Protein AF-A0A7W0WKH9-F1 (afdb_monomer_lite)

Radius of gyration: 15.88 Å; chains: 1; bounding box: 39×34×38 Å

Structure (mmCIF, N/CA/C/O backbone):
data_AF-A0A7W0WKH9-F1
#
_entry.id   AF-A0A7W0WKH9-F1
#
loop_
_atom_site.group_PDB
_atom_site.id
_atom_site.type_symbol
_atom_site.label_atom_id
_atom_site.label_alt_id
_atom_site.label_comp_id
_atom_site.label_asym_id
_atom_site.label_entity_id
_atom_site.label_seq_id
_atom_site.pdbx_PDB_ins_code
_atom_site.Cartn_x
_atom_site.Cartn_y
_atom_site.Cartn_z
_atom_site.occupancy
_atom_site.B_iso_or_equiv
_atom_site.auth_seq_id
_atom_site.auth_comp_id
_atom_site.auth_asym_id
_atom_site.auth_atom_id
_atom_site.pdbx_PDB_model_num
ATOM 1 N N . GLU A 1 1 ? -17.981 -4.395 -6.937 1.00 79.25 1 GLU A N 1
ATOM 2 C CA . GLU A 1 1 ? -16.859 -5.278 -7.319 1.00 79.25 1 GLU A CA 1
ATOM 3 C C . GLU A 1 1 ? -15.945 -5.647 -6.143 1.00 79.25 1 GLU A C 1
ATOM 5 O O . GLU A 1 1 ? -15.947 -6.807 -5.766 1.00 79.25 1 GLU A O 1
ATOM 10 N N . VAL A 1 2 ? -15.208 -4.716 -5.513 1.00 82.88 2 VAL A N 1
ATOM 11 C CA . VAL A 1 2 ? -14.263 -5.062 -4.416 1.00 82.88 2 VAL A CA 1
ATOM 12 C C . VAL A 1 2 ? -14.949 -5.709 -3.204 1.00 82.88 2 VAL A C 1
ATOM 14 O O . VAL A 1 2 ? -14.491 -6.749 -2.741 1.00 82.88 2 VAL A O 1
ATOM 17 N N . ARG A 1 3 ? -16.070 -5.144 -2.727 1.00 87.38 3 ARG A N 1
ATOM 18 C CA . ARG A 1 3 ? -16.872 -5.722 -1.626 1.00 87.38 3 ARG A CA 1
ATOM 19 C C . ARG A 1 3 ? -17.257 -7.178 -1.890 1.00 87.38 3 ARG A C 1
ATOM 21 O O . ARG A 1 3 ? -17.041 -8.048 -1.060 1.00 87.38 3 ARG A O 1
ATOM 28 N N . GLU A 1 4 ? -17.781 -7.432 -3.082 1.00 88.19 4 GLU A N 1
ATOM 29 C CA . GLU A 1 4 ? -18.242 -8.754 -3.497 1.00 88.19 4 GLU A CA 1
ATOM 30 C C . GLU A 1 4 ? -17.089 -9.762 -3.574 1.00 88.19 4 GLU A C 1
ATOM 32 O O . GLU A 1 4 ? -17.211 -10.868 -3.059 1.00 88.19 4 GLU A O 1
ATOM 37 N N . LYS A 1 5 ? -15.938 -9.360 -4.129 1.00 88.25 5 LYS A N 1
ATOM 38 C CA . LYS A 1 5 ? -14.731 -10.199 -4.182 1.00 88.25 5 LYS A CA 1
ATOM 39 C C . LYS A 1 5 ? -14.221 -10.575 -2.788 1.00 88.25 5 LYS A C 1
ATOM 41 O O . LYS A 1 5 ? -13.827 -11.717 -2.576 1.00 88.25 5 LYS A O 1
ATOM 46 N N . LEU A 1 6 ? -14.243 -9.640 -1.836 1.00 88.38 6 LEU A N 1
ATOM 47 C CA . LEU A 1 6 ? -13.854 -9.919 -0.449 1.00 88.38 6 LEU A CA 1
ATOM 48 C C . LEU A 1 6 ? -14.838 -10.878 0.234 1.00 88.38 6 LEU A C 1
ATOM 50 O O . LEU A 1 6 ? -14.402 -11.813 0.900 1.00 88.38 6 LEU A O 1
ATOM 54 N N . GLY A 1 7 ? -16.142 -10.705 0.001 1.00 91.88 7 GLY A N 1
ATOM 55 C CA . GLY A 1 7 ? -17.164 -11.639 0.478 1.00 91.88 7 GLY A CA 1
ATOM 56 C C . GLY A 1 7 ? -16.987 -13.050 -0.093 1.00 91.88 7 GLY A C 1
ATOM 57 O O . GLY A 1 7 ? -17.004 -14.028 0.647 1.00 91.88 7 GLY A O 1
ATOM 58 N N . GLN A 1 8 ? -16.719 -13.168 -1.397 1.00 93.25 8 GLN A N 1
ATOM 59 C CA . GLN A 1 8 ? -16.424 -14.452 -2.050 1.00 93.25 8 GLN A CA 1
ATOM 60 C C . GLN A 1 8 ? -15.148 -15.115 -1.509 1.00 93.25 8 GLN A C 1
ATOM 62 O O . GLN A 1 8 ? -15.062 -16.340 -1.471 1.00 93.25 8 GLN A O 1
ATOM 67 N N . ALA A 1 9 ? -14.174 -14.319 -1.061 1.00 90.50 9 ALA A N 1
ATOM 68 C CA . ALA A 1 9 ? -12.965 -14.801 -0.399 1.00 90.50 9 ALA A CA 1
ATOM 69 C C . ALA A 1 9 ? -13.186 -15.200 1.078 1.00 90.50 9 ALA A C 1
ATOM 71 O O . ALA A 1 9 ? -12.237 -15.617 1.740 1.00 90.50 9 ALA A O 1
ATOM 72 N N . GLY A 1 10 ? -14.417 -15.095 1.593 1.00 92.31 10 GLY A N 1
ATOM 73 C CA . GLY A 1 10 ? -14.792 -15.512 2.945 1.00 92.31 10 GLY A CA 1
ATOM 74 C C . GLY A 1 10 ? -14.686 -14.422 4.014 1.00 92.31 10 GLY A C 1
ATOM 75 O O . GLY A 1 10 ? -14.763 -14.742 5.198 1.00 92.31 10 GLY A O 1
ATOM 76 N N . LEU A 1 11 ? -14.506 -13.151 3.632 1.00 93.31 11 LEU A N 1
ATOM 77 C CA . LEU A 1 11 ? -14.543 -12.034 4.577 1.00 93.31 11 LEU A CA 1
ATOM 78 C C . LEU A 1 11 ? -15.998 -11.665 4.907 1.00 93.31 11 LEU A C 1
ATOM 80 O O . LEU A 1 11 ? -16.790 -11.427 3.995 1.00 93.31 11 LEU A O 1
ATOM 84 N N . ASP A 1 12 ? -16.336 -11.541 6.193 1.00 95.19 12 ASP A N 1
ATOM 85 C CA . ASP A 1 12 ? -17.623 -10.984 6.638 1.00 95.19 12 ASP A CA 1
ATOM 86 C C . ASP A 1 12 ? -17.633 -9.456 6.474 1.00 95.19 12 ASP A C 1
ATOM 88 O O . ASP A 1 12 ? -17.437 -8.692 7.418 1.00 95.19 12 ASP A O 1
ATOM 92 N N . VAL A 1 13 ? -17.770 -9.008 5.225 1.00 94.12 13 VAL A N 1
ATOM 93 C CA . VAL A 1 13 ? -17.708 -7.585 4.863 1.00 94.12 13 VAL A CA 1
ATOM 94 C C . VAL A 1 13 ? -18.791 -6.785 5.587 1.00 94.12 13 VAL A C 1
ATOM 96 O O . VAL A 1 13 ? -18.498 -5.717 6.114 1.00 94.12 13 VAL A O 1
ATOM 99 N N . GLU A 1 14 ? -20.019 -7.306 5.631 1.00 92.75 14 GLU A N 1
ATOM 100 C CA . GLU A 1 14 ? -21.165 -6.613 6.223 1.00 92.75 14 GLU A CA 1
ATOM 101 C C . GLU A 1 14 ? -21.016 -6.485 7.742 1.00 92.75 14 GLU A C 1
ATOM 103 O O . GLU A 1 14 ? -21.143 -5.379 8.270 1.00 92.75 14 GLU A O 1
ATOM 108 N N . GLY A 1 15 ? -20.672 -7.576 8.437 1.00 93.31 15 GLY A N 1
ATOM 109 C CA . GLY A 1 15 ? -20.438 -7.543 9.880 1.00 93.31 15 GLY A CA 1
ATOM 110 C C . GLY A 1 15 ? -19.312 -6.582 10.259 1.00 93.31 15 GLY A C 1
ATOM 111 O O . GLY A 1 15 ? -19.472 -5.762 11.161 1.00 93.31 15 GLY A O 1
ATOM 112 N N . LEU A 1 16 ? -18.201 -6.599 9.516 1.00 91.88 16 LEU A N 1
ATOM 113 C CA . LEU A 1 16 ? -17.072 -5.701 9.772 1.00 91.88 16 LEU A CA 1
ATOM 114 C C . LEU A 1 16 ? -17.392 -4.227 9.486 1.00 91.88 16 LEU A C 1
ATOM 116 O O . LEU A 1 16 ? -16.880 -3.362 10.199 1.00 91.88 16 LEU A O 1
ATOM 120 N N . GLU A 1 17 ? -18.212 -3.923 8.474 1.00 90.38 17 GLU A N 1
ATOM 121 C CA . GLU A 1 17 ? -18.687 -2.552 8.232 1.00 90.38 17 GLU A CA 1
ATOM 122 C C . GLU A 1 17 ? -19.607 -2.086 9.382 1.00 90.38 17 GLU A C 1
ATOM 124 O O . GLU A 1 17 ? -19.440 -0.972 9.878 1.00 90.38 17 GLU A O 1
ATOM 129 N N . VAL A 1 18 ? -20.518 -2.940 9.871 1.00 90.75 18 VAL A N 1
ATOM 130 C CA . VAL A 1 18 ? -21.417 -2.625 11.005 1.00 90.75 18 VAL A CA 1
ATOM 131 C C . VAL A 1 18 ? -20.653 -2.435 12.318 1.00 90.75 18 VAL A C 1
ATOM 133 O O . VAL A 1 18 ? -20.979 -1.540 13.096 1.00 90.75 18 VAL A O 1
ATOM 136 N N . GLU A 1 19 ? -19.618 -3.239 12.561 1.00 89.19 19 GLU A N 1
ATOM 137 C CA . GLU A 1 19 ? -18.738 -3.114 13.730 1.00 89.19 19 GLU A CA 1
ATOM 138 C C . GLU A 1 19 ? -17.786 -1.904 13.651 1.00 89.19 19 GLU A C 1
ATOM 140 O O . GLU A 1 19 ? -17.045 -1.652 14.601 1.00 89.19 19 GLU A O 1
ATOM 145 N N . GLY A 1 20 ? -17.761 -1.168 12.531 1.00 84.00 20 GLY A N 1
ATOM 146 C CA . GLY A 1 20 ? -16.832 -0.054 12.317 1.00 84.00 20 GLY A CA 1
ATOM 147 C C . GLY A 1 20 ? -15.373 -0.497 12.163 1.00 84.00 20 GLY A C 1
ATOM 148 O O . GLY A 1 20 ? -14.456 0.266 12.443 1.00 84.00 20 GLY A O 1
ATOM 149 N N . ARG A 1 21 ? -15.137 -1.748 11.751 1.00 85.06 21 ARG A N 1
ATOM 150 C CA . ARG A 1 21 ? -13.799 -2.358 11.613 1.00 85.06 21 ARG A CA 1
ATOM 151 C C . ARG A 1 21 ? -13.318 -2.442 10.169 1.00 85.06 21 ARG A C 1
ATOM 153 O O . ARG A 1 21 ? -12.157 -2.770 9.927 1.00 85.06 21 ARG A O 1
ATOM 160 N N . LEU A 1 22 ? -14.203 -2.169 9.215 1.00 86.81 22 LEU A N 1
ATOM 161 C CA . LEU A 1 22 ? -13.903 -2.074 7.794 1.00 86.81 22 LEU A CA 1
ATOM 162 C C . LEU A 1 22 ? -14.618 -0.856 7.212 1.00 86.81 22 LEU A C 1
ATOM 164 O O . LEU A 1 22 ? -15.810 -0.666 7.425 1.00 86.81 22 LEU A O 1
ATOM 168 N N . ARG A 1 23 ? -13.892 -0.051 6.435 1.00 84.50 23 ARG A N 1
ATOM 169 C CA . ARG A 1 23 ? -14.441 1.105 5.724 1.00 84.50 23 ARG A CA 1
ATOM 170 C C . ARG A 1 23 ? -13.882 1.140 4.310 1.00 84.50 23 ARG A C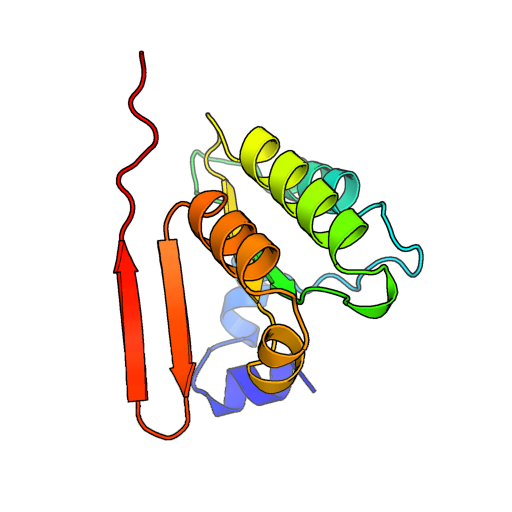 1
ATOM 172 O O . ARG A 1 23 ? -12.672 1.064 4.111 1.00 84.50 23 ARG A O 1
ATOM 179 N N . PHE A 1 24 ? -14.760 1.286 3.322 1.00 83.25 24 PHE A N 1
ATOM 180 C CA . PHE A 1 24 ? -14.346 1.549 1.944 1.00 83.25 24 PHE A CA 1
ATOM 181 C C . PHE A 1 24 ? -14.374 3.047 1.677 1.00 83.25 24 PHE A C 1
ATOM 183 O O . PHE A 1 24 ? -15.392 3.705 1.892 1.00 83.25 24 PHE A O 1
ATOM 190 N N . VAL A 1 25 ? -13.267 3.565 1.158 1.00 79.62 25 VAL A N 1
ATOM 191 C CA . VAL A 1 25 ? -13.125 4.965 0.764 1.00 79.62 25 VAL A CA 1
ATOM 192 C C . VAL A 1 25 ? -12.918 5.008 -0.742 1.00 79.62 25 VAL A C 1
ATOM 194 O O . VAL A 1 25 ? -12.104 4.264 -1.292 1.00 79.62 25 VAL A O 1
ATOM 197 N N . THR A 1 26 ? -13.690 5.848 -1.423 1.00 72.56 26 THR A N 1
ATOM 198 C CA . THR A 1 26 ? -13.472 6.115 -2.844 1.00 72.56 26 THR A CA 1
ATOM 199 C C . THR A 1 26 ? -12.291 7.062 -2.965 1.00 72.56 26 THR A C 1
ATOM 201 O O . THR A 1 26 ? -12.349 8.166 -2.433 1.00 72.56 26 THR A O 1
ATOM 204 N N . GLN A 1 27 ? -11.249 6.637 -3.675 1.00 66.31 27 GLN A N 1
ATOM 205 C CA . GLN A 1 27 ? -10.074 7.470 -3.894 1.00 66.31 27 GLN A CA 1
ATOM 206 C C . GLN A 1 27 ? -10.454 8.770 -4.622 1.00 66.31 27 GLN A C 1
ATOM 208 O O . GLN A 1 27 ? -11.216 8.743 -5.595 1.00 66.31 27 GLN A O 1
ATOM 213 N N . GLY A 1 28 ? -9.884 9.894 -4.182 1.00 62.81 28 GLY A N 1
ATOM 214 C CA . GLY A 1 28 ? -9.967 11.161 -4.909 1.00 62.81 28 GLY A CA 1
ATOM 215 C C . GLY A 1 28 ? -9.381 11.059 -6.325 1.00 62.81 28 GLY A C 1
ATOM 216 O O . GLY A 1 28 ? -8.436 10.313 -6.577 1.00 62.81 28 GLY A O 1
ATOM 217 N N . THR A 1 29 ? -9.943 11.811 -7.272 1.00 55.84 29 THR A N 1
ATOM 218 C CA . THR A 1 29 ? -9.572 11.750 -8.698 1.00 55.84 29 THR A CA 1
ATOM 219 C C . THR A 1 29 ? -8.234 12.411 -9.039 1.00 55.84 29 THR A C 1
ATOM 221 O O . THR A 1 29 ? -7.772 12.263 -10.168 1.00 55.84 29 THR A O 1
ATOM 224 N N . GLU A 1 30 ? -7.612 13.140 -8.108 1.00 61.12 30 GLU A N 1
ATOM 225 C CA . GLU A 1 30 ? -6.354 13.856 -8.348 1.00 61.12 30 GLU A CA 1
ATOM 226 C C . GLU A 1 30 ? -5.120 13.023 -7.952 1.00 61.12 30 GLU A C 1
ATOM 228 O O . GLU A 1 30 ? -4.963 12.658 -6.781 1.00 61.12 30 GLU A O 1
ATOM 233 N N . PRO A 1 31 ? -4.211 12.734 -8.904 1.00 57.09 31 PRO A N 1
ATOM 234 C CA . PRO A 1 31 ? -2.921 12.121 -8.608 1.00 57.09 31 PRO A CA 1
ATOM 235 C C . PRO A 1 31 ? -2.098 13.005 -7.658 1.00 57.09 31 PRO A C 1
ATOM 237 O O . PRO A 1 31 ? -1.973 14.205 -7.879 1.00 57.09 31 PRO A O 1
ATOM 240 N N . GLY A 1 32 ? -1.510 12.409 -6.619 1.00 60.97 32 GLY A N 1
ATOM 241 C CA . GLY A 1 32 ? -0.595 13.091 -5.691 1.00 60.97 32 GLY A CA 1
ATOM 242 C C . GLY A 1 32 ? -1.159 13.352 -4.291 1.00 60.97 32 GLY A C 1
ATOM 243 O O . GLY A 1 32 ? -0.397 13.277 -3.339 1.00 60.97 32 GLY A O 1
ATOM 244 N N . ASN A 1 33 ? -2.478 13.498 -4.131 1.00 73.00 33 ASN A N 1
ATOM 245 C CA . ASN A 1 33 ? -3.140 13.827 -2.851 1.00 73.00 33 ASN A CA 1
ATOM 246 C C . ASN A 1 33 ? -3.273 12.637 -1.867 1.00 73.00 33 ASN A C 1
ATOM 248 O O . ASN A 1 33 ? -4.119 12.610 -0.974 1.00 73.00 33 ASN A O 1
ATOM 252 N N . ARG A 1 34 ? -2.502 11.568 -2.089 1.00 77.88 34 ARG A N 1
ATOM 253 C CA . ARG A 1 34 ? -2.705 10.287 -1.399 1.00 77.88 34 ARG A CA 1
ATOM 254 C C . ARG A 1 34 ? -2.165 10.300 0.022 1.00 77.88 34 ARG A C 1
ATOM 256 O O . ARG A 1 34 ? -2.723 9.629 0.879 1.00 77.88 34 ARG A O 1
ATOM 263 N N . VAL A 1 35 ? -1.083 11.032 0.272 1.00 84.19 35 VAL A N 1
ATOM 264 C CA . VAL A 1 35 ? -0.480 11.118 1.609 1.00 84.19 35 VAL A CA 1
ATOM 265 C C . VAL A 1 35 ? -1.421 11.872 2.543 1.00 84.19 35 VAL A C 1
ATOM 267 O O . VAL A 1 35 ? -1.658 11.453 3.671 1.00 84.19 35 VAL A O 1
ATOM 270 N N . GLU A 1 36 ? -2.011 12.950 2.049 1.00 84.31 36 GLU A N 1
ATOM 271 C CA . GLU A 1 36 ? -2.996 13.772 2.735 1.00 84.31 36 GLU A CA 1
ATOM 272 C C . GLU A 1 36 ? -4.296 12.999 2.966 1.00 84.31 36 GLU A C 1
ATOM 274 O O . GLU A 1 36 ? -4.858 13.058 4.058 1.00 84.31 36 GLU A O 1
ATOM 279 N N . GLU A 1 37 ? -4.752 12.221 1.978 1.00 84.62 37 GLU A N 1
ATOM 280 C CA . GLU A 1 37 ? -5.909 11.338 2.138 1.00 84.62 37 GLU A CA 1
ATOM 281 C C . GLU A 1 37 ? -5.667 10.289 3.231 1.00 84.62 37 GLU A C 1
ATOM 283 O O . GLU A 1 37 ? -6.508 10.117 4.111 1.00 84.62 37 GLU A O 1
ATOM 288 N N . VAL A 1 38 ? -4.501 9.637 3.220 1.00 86.31 38 VAL A N 1
ATOM 289 C CA . VAL A 1 38 ? -4.087 8.667 4.245 1.00 86.31 38 VAL A CA 1
ATOM 290 C C . VAL A 1 38 ? -4.006 9.317 5.618 1.00 86.31 38 VAL A C 1
ATOM 292 O O . VAL A 1 38 ? -4.520 8.754 6.578 1.00 86.31 38 VAL A O 1
ATOM 295 N N . ARG A 1 39 ? -3.403 10.505 5.717 1.00 86.06 39 ARG A N 1
ATOM 296 C CA . ARG A 1 39 ? -3.303 11.257 6.970 1.00 86.06 39 ARG A CA 1
ATOM 297 C C . ARG A 1 39 ? -4.684 11.577 7.531 1.00 86.06 39 ARG A C 1
ATOM 299 O O . ARG A 1 39 ? -4.946 11.266 8.685 1.00 86.06 39 ARG A O 1
ATOM 306 N N . ARG A 1 40 ? -5.580 12.125 6.705 1.00 85.31 40 ARG A N 1
ATOM 307 C CA . ARG A 1 40 ? -6.958 12.432 7.107 1.00 85.31 40 ARG A CA 1
ATOM 308 C C . ARG A 1 40 ? -7.685 11.178 7.596 1.00 85.31 40 ARG A C 1
ATOM 310 O O . ARG A 1 40 ? -8.342 11.223 8.627 1.00 85.31 40 ARG A O 1
ATOM 317 N N . LEU A 1 41 ? -7.565 10.062 6.873 1.00 82.88 41 LEU A N 1
ATOM 318 C CA . LEU A 1 41 ? -8.183 8.795 7.277 1.00 82.88 41 LEU A CA 1
ATOM 319 C C . LEU A 1 41 ? -7.592 8.267 8.587 1.00 82.88 41 LEU A C 1
ATOM 321 O O . LEU A 1 41 ? -8.337 7.810 9.444 1.00 82.88 41 LEU A O 1
ATOM 325 N N . ALA A 1 42 ? -6.276 8.356 8.767 1.00 82.19 42 ALA A N 1
ATOM 326 C CA . ALA A 1 42 ? -5.632 7.964 10.013 1.00 82.19 42 ALA A CA 1
ATOM 327 C C . ALA A 1 42 ? -6.107 8.830 11.191 1.00 82.19 42 ALA A C 1
ATOM 329 O O . ALA A 1 42 ? -6.383 8.293 12.254 1.00 82.19 42 ALA A O 1
ATOM 330 N N . GLU A 1 43 ? -6.255 10.144 11.007 1.00 84.00 43 GLU A N 1
ATOM 331 C CA . GLU A 1 43 ? -6.760 11.065 12.035 1.00 84.00 43 GLU A CA 1
ATOM 332 C C . GLU A 1 43 ? -8.238 10.818 12.382 1.00 84.00 43 GLU A C 1
ATOM 334 O O . GLU A 1 43 ? -8.600 10.879 13.555 1.00 84.00 43 GLU A O 1
ATOM 339 N N . GLU A 1 44 ? -9.083 10.508 11.392 1.00 81.12 44 GLU A N 1
ATOM 340 C CA . GLU A 1 44 ? -10.499 10.165 11.604 1.00 81.12 44 GLU A CA 1
ATOM 341 C C . GLU A 1 44 ? -10.678 8.867 12.403 1.00 81.12 44 GLU A C 1
ATOM 343 O O . GLU A 1 44 ? -11.594 8.770 13.218 1.00 81.12 44 GLU A O 1
ATOM 348 N N . GLU A 1 45 ? -9.812 7.879 12.167 1.00 77.00 45 GLU A N 1
ATOM 349 C CA . GLU A 1 45 ? -9.936 6.531 12.736 1.00 77.00 45 GLU A CA 1
ATOM 350 C C . GLU A 1 45 ? -9.039 6.307 13.967 1.00 77.00 45 GLU A C 1
ATOM 352 O O . GLU A 1 45 ? -9.182 5.293 14.655 1.00 77.00 45 GLU A O 1
ATOM 357 N N . SER A 1 46 ? -8.130 7.244 14.273 1.00 66.31 46 SER A N 1
ATOM 358 C CA . SER A 1 46 ? -7.253 7.205 15.449 1.00 66.31 46 SER A CA 1
ATOM 359 C C . SER A 1 46 ? -8.076 7.334 16.730 1.00 66.31 46 SER A C 1
ATOM 361 O O . SER A 1 46 ? -8.281 8.409 17.294 1.00 66.31 46 SER A O 1
ATOM 363 N N . SER A 1 47 ? -8.585 6.196 17.190 1.00 61.34 47 SER A N 1
ATOM 364 C CA . SER A 1 47 ? -9.250 6.050 18.472 1.00 61.34 47 SER A CA 1
ATOM 365 C C . SER A 1 47 ? -8.813 4.747 19.144 1.00 61.34 47 SER A C 1
ATOM 367 O O . SER A 1 47 ? -8.838 3.662 18.558 1.00 61.34 47 SER A O 1
ATOM 369 N N . GLU A 1 48 ? -8.443 4.867 20.420 1.00 63.69 48 GLU A N 1
ATOM 370 C CA . GLU A 1 48 ? -8.283 3.744 21.357 1.00 63.69 48 GLU A CA 1
ATOM 371 C C . GLU A 1 48 ? -7.058 2.826 21.148 1.00 63.69 48 GLU A C 1
ATOM 373 O O . GLU A 1 48 ? -7.121 1.650 21.497 1.00 63.69 48 GLU A O 1
ATOM 378 N N . GLY A 1 49 ? -5.930 3.337 20.635 1.00 67.69 49 GLY A N 1
ATOM 379 C CA . GLY A 1 49 ? -4.661 2.579 20.590 1.00 67.69 49 GLY A CA 1
ATOM 380 C C . GLY A 1 49 ? -4.706 1.345 19.677 1.00 67.69 49 GLY A C 1
ATOM 381 O O . GLY A 1 49 ? -4.088 0.314 19.958 1.00 67.69 49 GLY A O 1
ATOM 382 N N . ARG A 1 50 ? -5.548 1.403 18.639 1.00 74.88 50 ARG A N 1
ATOM 383 C CA . ARG A 1 50 ? -5.706 0.350 17.638 1.00 74.88 50 ARG A CA 1
ATOM 384 C C . ARG A 1 50 ? -4.969 0.745 16.373 1.00 74.88 50 ARG A C 1
ATOM 386 O O . ARG A 1 50 ? -5.156 1.842 15.854 1.00 74.88 50 ARG A O 1
ATOM 393 N N . SER A 1 51 ? -4.236 -0.211 15.808 1.00 81.06 51 SER A N 1
ATOM 394 C CA . SER A 1 51 ? -3.594 0.002 14.519 1.00 81.06 51 SER A CA 1
ATOM 395 C C . SER A 1 51 ? -4.619 0.218 13.411 1.00 81.06 51 SER A C 1
ATOM 397 O O . SER A 1 51 ? -5.521 -0.601 13.221 1.00 81.06 51 SER A O 1
ATOM 399 N N . VAL A 1 52 ? -4.436 1.285 12.637 1.00 86.38 52 VAL A N 1
ATOM 400 C CA . VAL A 1 52 ? -5.249 1.583 11.453 1.00 86.38 52 VAL A CA 1
ATOM 401 C C . VAL A 1 52 ? -4.590 0.921 10.246 1.00 86.38 52 VAL A C 1
ATOM 403 O O . VAL A 1 52 ? -3.408 1.130 9.988 1.00 86.38 52 VAL A O 1
ATOM 406 N N . TRP A 1 53 ? -5.336 0.101 9.504 1.00 88.38 53 TRP A N 1
ATOM 407 C CA . TRP A 1 53 ? -4.819 -0.614 8.334 1.00 88.38 53 TRP A CA 1
ATOM 408 C C . TRP A 1 53 ? -5.372 -0.000 7.055 1.00 88.38 53 TRP A C 1
ATOM 410 O O . TRP A 1 53 ? -6.580 -0.015 6.824 1.00 88.38 53 TRP A O 1
ATOM 420 N N . ILE A 1 54 ? -4.487 0.492 6.192 1.00 87.88 54 ILE A N 1
ATOM 421 C CA . ILE A 1 54 ? -4.858 1.088 4.910 1.00 87.88 54 ILE A CA 1
ATOM 422 C C . ILE A 1 54 ? -4.253 0.264 3.778 1.00 87.88 54 ILE A C 1
ATOM 424 O O . ILE A 1 54 ? -3.050 0.027 3.721 1.00 87.88 54 ILE A O 1
ATOM 428 N N . SER A 1 55 ? -5.105 -0.172 2.852 1.00 86.00 55 SER A N 1
ATOM 429 C CA . SER A 1 55 ? -4.709 -0.905 1.650 1.00 86.00 55 SER A CA 1
ATOM 430 C C . SER A 1 55 ? -4.943 -0.039 0.422 1.00 86.00 55 SER A C 1
ATOM 432 O O . SER A 1 55 ? -6.062 0.414 0.196 1.00 86.00 55 SER A O 1
ATOM 434 N N . MET A 1 56 ? -3.920 0.134 -0.410 1.00 81.50 56 MET A N 1
ATOM 435 C CA . MET A 1 56 ? -4.003 0.924 -1.638 1.00 81.50 56 MET A CA 1
ATOM 436 C C . MET A 1 56 ? -3.174 0.312 -2.765 1.00 81.50 56 MET A C 1
ATOM 438 O O . MET A 1 56 ? -2.179 -0.370 -2.529 1.00 81.50 56 MET A O 1
ATOM 442 N N . ASN A 1 57 ? -3.557 0.606 -4.004 1.00 80.19 57 ASN A N 1
ATOM 443 C CA . ASN A 1 57 ? -2.798 0.193 -5.179 1.00 80.19 57 ASN A CA 1
ATOM 444 C C . ASN A 1 57 ? -1.945 1.357 -5.690 1.00 80.19 57 ASN A C 1
ATOM 446 O O . ASN A 1 57 ? -2.383 2.514 -5.678 1.00 80.19 57 ASN A O 1
ATOM 450 N N . TRP A 1 58 ? -0.739 1.055 -6.160 1.00 81.12 58 TRP A N 1
ATOM 451 C CA . TRP A 1 58 ? 0.073 2.001 -6.914 1.00 81.12 58 TRP A CA 1
ATOM 452 C C . TRP A 1 58 ? -0.697 2.428 -8.159 1.00 81.12 58 TRP A C 1
ATOM 454 O O . TRP A 1 58 ? -1.313 1.609 -8.837 1.00 81.12 58 TRP A O 1
ATOM 464 N N . ASP A 1 59 ? -0.683 3.727 -8.437 1.00 76.50 59 ASP A N 1
ATOM 465 C CA . ASP A 1 59 ? -1.230 4.263 -9.675 1.00 76.50 59 ASP A CA 1
ATOM 466 C C . ASP A 1 59 ? -0.065 4.634 -10.586 1.00 76.50 59 ASP A C 1
ATOM 468 O O . ASP A 1 59 ? 0.445 5.748 -10.538 1.00 76.50 59 ASP A O 1
ATOM 472 N N . LEU A 1 60 ? 0.387 3.682 -11.400 1.00 74.06 60 LEU A N 1
ATOM 473 C CA . LEU A 1 60 ? 1.582 3.862 -12.229 1.00 74.06 60 LEU A CA 1
ATOM 474 C C . LEU A 1 60 ? 1.418 4.868 -13.363 1.00 74.06 60 LEU A C 1
ATOM 476 O O . LEU A 1 60 ? 2.413 5.275 -13.961 1.00 74.06 60 LEU A O 1
ATOM 480 N N . ARG A 1 61 ? 0.197 5.359 -13.608 1.00 76.62 61 ARG A N 1
ATOM 481 C CA . ARG A 1 61 ? -0.046 6.443 -14.568 1.00 76.62 61 ARG A CA 1
ATOM 482 C C . ARG A 1 61 ? 0.677 7.736 -14.177 1.00 76.62 61 ARG A C 1
ATOM 484 O O . ARG A 1 61 ? 0.879 8.581 -15.042 1.00 76.62 61 ARG A O 1
ATOM 491 N N . MET A 1 62 ? 1.078 7.892 -12.908 1.00 78.00 62 MET A N 1
ATOM 492 C CA . MET A 1 62 ? 1.867 9.043 -12.445 1.00 78.00 62 MET A CA 1
ATOM 493 C C . MET A 1 62 ? 3.365 8.949 -12.761 1.00 78.00 62 MET A C 1
ATOM 495 O O . MET A 1 62 ? 4.053 9.952 -12.625 1.00 78.00 62 MET A O 1
ATOM 499 N N . GLY A 1 63 ? 3.860 7.785 -13.193 1.00 85.00 63 GLY A N 1
ATOM 500 C CA . GLY A 1 63 ? 5.283 7.536 -13.411 1.00 85.00 63 GLY A CA 1
ATOM 501 C C . GLY A 1 63 ? 5.996 6.946 -12.190 1.00 85.00 63 GLY A C 1
ATOM 502 O O . GLY A 1 63 ? 5.607 7.138 -11.038 1.00 85.00 63 GLY A O 1
ATOM 503 N N . VAL A 1 64 ? 7.070 6.191 -12.453 1.00 87.19 64 VAL A N 1
ATOM 504 C CA . VAL A 1 64 ? 7.829 5.452 -11.425 1.00 87.19 64 VAL A CA 1
ATOM 505 C C . VAL A 1 64 ? 8.454 6.388 -10.390 1.00 87.19 64 VAL A C 1
ATOM 507 O O . VAL A 1 64 ? 8.453 6.085 -9.200 1.00 87.19 64 VAL A O 1
ATOM 510 N N . LYS A 1 65 ? 8.995 7.536 -10.816 1.00 87.31 65 LYS A N 1
ATOM 511 C CA . LYS A 1 65 ? 9.683 8.465 -9.906 1.00 87.31 65 LYS A CA 1
ATOM 512 C C . LYS A 1 65 ? 8.710 9.100 -8.923 1.00 87.31 65 LYS A C 1
ATOM 514 O O . LYS A 1 65 ? 9.005 9.189 -7.735 1.00 87.31 65 LYS A O 1
ATOM 519 N N . GLU A 1 66 ? 7.563 9.518 -9.426 1.00 86.19 66 GLU A N 1
ATOM 520 C CA . GLU A 1 66 ? 6.475 10.122 -8.676 1.00 86.19 66 GLU A CA 1
ATOM 521 C C . GLU A 1 66 ? 5.888 9.112 -7.686 1.00 86.19 66 GLU A C 1
ATOM 523 O O . GLU A 1 66 ? 5.706 9.429 -6.511 1.00 86.19 66 GLU A O 1
ATOM 528 N N . ALA A 1 67 ? 5.696 7.865 -8.116 1.00 85.62 67 ALA A N 1
ATOM 529 C CA . ALA A 1 67 ? 5.190 6.812 -7.249 1.00 85.62 67 ALA A CA 1
ATOM 530 C C . ALA A 1 67 ? 6.194 6.426 -6.138 1.00 85.62 67 ALA A C 1
ATOM 532 O O . ALA A 1 67 ? 5.805 6.245 -4.983 1.00 85.62 67 ALA A O 1
ATOM 533 N N . LEU A 1 68 ? 7.503 6.415 -6.427 1.00 88.00 68 LEU A N 1
ATOM 534 C CA . LEU A 1 68 ? 8.546 6.257 -5.402 1.00 88.00 68 LEU A CA 1
ATOM 535 C C . LEU A 1 68 ? 8.597 7.442 -4.423 1.00 88.00 68 LEU A C 1
ATOM 537 O O . LEU A 1 68 ? 8.831 7.237 -3.232 1.00 88.00 68 LEU A O 1
ATOM 541 N N . ALA A 1 69 ? 8.383 8.673 -4.896 1.00 88.75 69 ALA A N 1
ATOM 542 C CA . ALA A 1 69 ? 8.316 9.850 -4.029 1.00 88.75 69 ALA A CA 1
ATOM 543 C C . ALA A 1 69 ? 7.110 9.774 -3.080 1.00 88.75 69 ALA A C 1
ATOM 545 O O . ALA A 1 69 ? 7.249 10.040 -1.887 1.00 88.75 69 ALA A O 1
ATOM 546 N N . GLN A 1 70 ? 5.957 9.332 -3.588 1.00 86.75 70 GLN A N 1
ATOM 547 C CA . GLN A 1 70 ? 4.775 9.066 -2.773 1.00 86.75 70 GLN A CA 1
ATOM 548 C C . GLN A 1 7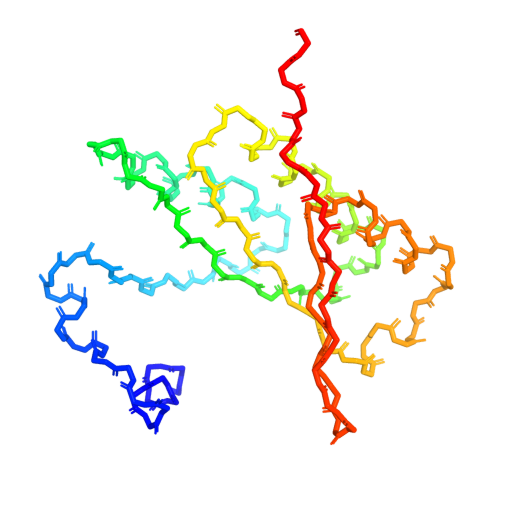0 ? 5.036 7.962 -1.741 1.00 86.75 70 GLN A C 1
ATOM 550 O O . GLN A 1 70 ? 4.684 8.134 -0.578 1.00 86.75 70 GLN A O 1
ATOM 555 N N . GLN A 1 71 ? 5.699 6.864 -2.123 1.00 88.25 71 GLN A N 1
ATOM 556 C CA . GLN A 1 71 ? 6.053 5.799 -1.182 1.00 88.25 71 GLN A CA 1
ATOM 557 C C . GLN A 1 71 ? 6.952 6.309 -0.052 1.00 88.25 71 GLN A C 1
ATOM 559 O O . GLN A 1 71 ? 6.711 5.965 1.099 1.00 88.25 71 GLN A O 1
ATOM 564 N N . ARG A 1 72 ? 7.942 7.161 -0.348 1.00 89.81 72 ARG A N 1
ATOM 565 C CA . ARG A 1 72 ? 8.786 7.769 0.692 1.00 89.81 72 ARG A CA 1
ATOM 566 C C . ARG A 1 72 ? 7.964 8.588 1.686 1.00 89.81 72 ARG A C 1
ATOM 568 O O . ARG A 1 72 ? 8.120 8.404 2.886 1.00 89.81 72 ARG A O 1
ATOM 575 N N . ALA A 1 73 ? 7.071 9.442 1.192 1.00 89.50 73 ALA A N 1
ATOM 576 C CA . ALA A 1 73 ? 6.215 10.256 2.052 1.00 89.50 73 ALA A CA 1
ATOM 577 C C . ALA A 1 73 ? 5.255 9.403 2.908 1.00 89.50 73 ALA A C 1
ATOM 579 O O . ALA A 1 73 ? 4.959 9.755 4.046 1.00 89.50 73 ALA A O 1
ATOM 580 N N . LEU A 1 74 ? 4.790 8.258 2.390 1.00 88.94 74 LEU A N 1
ATOM 581 C CA . LEU A 1 74 ? 4.007 7.292 3.169 1.00 88.94 74 LEU A CA 1
ATOM 582 C C . LEU A 1 74 ? 4.853 6.581 4.233 1.00 88.94 74 LEU A C 1
ATOM 584 O O . LEU A 1 74 ? 4.358 6.355 5.332 1.00 88.94 74 LEU A O 1
ATOM 588 N N . THR A 1 75 ? 6.110 6.247 3.932 1.00 88.69 75 THR A N 1
ATOM 589 C CA . THR A 1 75 ? 7.043 5.673 4.913 1.00 88.69 75 THR A CA 1
ATOM 590 C C . THR A 1 75 ? 7.268 6.645 6.073 1.00 88.69 75 THR A C 1
ATOM 592 O O . THR A 1 75 ? 7.087 6.253 7.220 1.00 88.69 75 THR A O 1
ATOM 595 N N . GLU A 1 76 ? 7.542 7.920 5.782 1.00 89.06 76 GLU A N 1
ATOM 596 C CA . GLU A 1 76 ? 7.686 8.978 6.798 1.00 89.06 76 GLU A CA 1
ATOM 597 C C . GLU A 1 76 ? 6.411 9.164 7.640 1.00 89.06 76 GLU A C 1
ATOM 599 O O . GLU A 1 76 ? 6.490 9.437 8.832 1.00 89.06 76 GLU A O 1
ATOM 604 N N . LEU A 1 77 ? 5.227 9.003 7.039 1.00 87.94 77 LEU A N 1
ATOM 605 C CA . LEU A 1 77 ? 3.953 9.090 7.759 1.00 87.94 77 LEU A CA 1
ATOM 606 C C . LEU A 1 77 ? 3.716 7.898 8.701 1.00 87.94 77 LEU A C 1
ATOM 608 O O . LEU A 1 77 ? 3.067 8.056 9.732 1.00 87.94 77 LEU A O 1
ATOM 612 N N . VAL A 1 78 ? 4.195 6.708 8.333 1.00 88.19 78 VAL A N 1
ATOM 613 C CA . VAL A 1 78 ? 4.042 5.486 9.137 1.00 88.19 78 VAL A CA 1
ATOM 614 C C . VAL A 1 78 ? 5.010 5.469 10.319 1.00 88.19 78 VAL A C 1
ATOM 616 O O . VAL A 1 78 ? 4.658 4.947 11.379 1.00 88.19 78 VAL A O 1
ATOM 619 N N . GLU A 1 79 ? 6.202 6.044 10.166 1.00 85.62 79 GLU A N 1
ATOM 620 C CA . GLU A 1 79 ? 7.206 6.119 11.229 1.00 85.62 79 GLU A CA 1
ATOM 621 C C . GLU A 1 79 ? 6.640 6.764 12.510 1.00 85.62 79 GLU A C 1
ATOM 623 O O . GLU A 1 79 ? 6.149 7.890 12.509 1.00 85.62 79 GLU A O 1
ATOM 628 N N . GLY A 1 80 ? 6.693 6.028 13.626 1.00 79.94 80 GLY A N 1
ATOM 629 C CA . GLY A 1 80 ? 6.211 6.500 14.932 1.00 79.94 80 GLY A CA 1
ATOM 630 C C . GLY A 1 80 ? 4.686 6.534 15.102 1.00 79.94 80 GLY A C 1
ATOM 631 O O . GLY A 1 80 ? 4.203 7.086 16.089 1.00 79.94 80 GLY A O 1
ATOM 632 N N . SER A 1 81 ? 3.922 5.950 14.174 1.00 82.06 81 SER A N 1
ATOM 633 C CA . SER A 1 81 ? 2.459 5.855 14.249 1.00 82.06 81 SER A CA 1
ATOM 634 C C . SER A 1 81 ? 1.981 4.406 14.415 1.00 82.06 81 SER A C 1
ATOM 636 O O . SER A 1 81 ? 2.713 3.456 14.145 1.00 82.06 81 SER A O 1
ATOM 638 N N . GLU A 1 82 ? 0.716 4.216 14.798 1.00 84.38 82 GLU A N 1
ATOM 639 C CA . GLU A 1 82 ? 0.058 2.898 14.771 1.00 84.38 82 GLU A 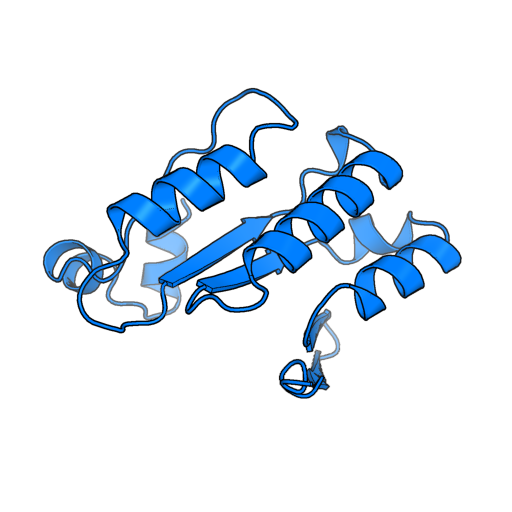CA 1
ATOM 640 C C . GLU A 1 82 ? -0.505 2.553 13.374 1.00 84.38 82 GLU A C 1
ATOM 642 O O . GLU A 1 82 ? -1.361 1.679 13.226 1.00 84.38 82 GLU A O 1
ATOM 647 N N . LEU A 1 83 ? -0.054 3.248 12.326 1.00 88.19 83 LEU A N 1
ATOM 648 C CA . LEU A 1 83 ? -0.542 3.073 10.966 1.00 88.19 83 LEU A CA 1
ATOM 649 C C . LEU A 1 83 ? 0.167 1.910 10.266 1.00 88.19 83 LEU A C 1
ATOM 651 O O . LEU A 1 83 ? 1.391 1.827 10.232 1.00 88.19 83 LEU A O 1
ATOM 655 N N . VAL A 1 84 ? -0.606 1.040 9.621 1.00 89.00 84 VAL A N 1
ATOM 656 C CA . VAL A 1 84 ? -0.093 -0.006 8.732 1.00 89.00 84 VAL A CA 1
ATOM 657 C C . VAL A 1 84 ? -0.590 0.273 7.323 1.00 89.00 84 VAL A C 1
ATOM 659 O O . VAL A 1 84 ? -1.786 0.190 7.046 1.00 89.00 84 VAL A O 1
ATOM 662 N N . ILE A 1 85 ? 0.332 0.574 6.407 1.00 88.88 85 ILE A N 1
ATOM 663 C CA . ILE A 1 85 ? 0.006 0.813 4.999 1.00 88.88 85 ILE A CA 1
ATOM 664 C C . ILE A 1 85 ? 0.494 -0.354 4.151 1.00 88.88 85 ILE A C 1
ATOM 666 O O . ILE A 1 85 ? 1.685 -0.654 4.099 1.00 88.88 85 ILE A O 1
ATOM 670 N N . LYS A 1 86 ? -0.433 -0.977 3.425 1.00 89.88 86 LYS A N 1
ATOM 671 C CA . LYS A 1 86 ? -0.131 -1.925 2.355 1.00 89.88 86 LYS A CA 1
ATOM 672 C C . LYS A 1 86 ? -0.301 -1.226 1.014 1.00 89.88 86 LYS A C 1
ATOM 674 O O . LYS A 1 86 ? -1.414 -0.844 0.651 1.00 89.88 86 LYS A O 1
ATOM 679 N N . THR A 1 87 ? 0.786 -1.126 0.261 1.00 87.44 87 THR A N 1
ATOM 680 C CA . THR A 1 87 ? 0.750 -0.720 -1.142 1.00 87.44 87 THR A CA 1
ATOM 681 C C . THR A 1 87 ? 0.885 -1.954 -2.042 1.00 87.44 87 THR A C 1
ATOM 683 O O . THR A 1 87 ? 1.498 -2.953 -1.664 1.00 87.44 87 THR A O 1
ATOM 686 N N . THR A 1 88 ? 0.222 -1.965 -3.198 1.00 88.00 88 THR A N 1
ATOM 687 C CA . THR A 1 88 ? 0.232 -3.116 -4.119 1.00 88.00 88 THR A CA 1
ATOM 688 C C . THR A 1 88 ? 0.430 -2.655 -5.557 1.00 88.00 88 THR A C 1
ATOM 690 O O . THR A 1 88 ? -0.155 -1.660 -5.974 1.00 88.00 88 THR A O 1
ATOM 693 N N . VAL A 1 89 ? 1.248 -3.386 -6.307 1.00 87.00 89 VAL A N 1
ATOM 694 C CA . VAL A 1 89 ? 1.512 -3.202 -7.738 1.00 87.00 89 VAL A CA 1
ATOM 695 C C . VAL A 1 89 ? 1.430 -4.574 -8.409 1.00 87.00 89 VAL A C 1
ATOM 697 O O . VAL A 1 89 ? 1.683 -5.583 -7.745 1.00 87.00 89 VAL A O 1
ATOM 700 N N . LEU A 1 90 ? 1.014 -4.633 -9.675 1.00 86.19 90 LEU A N 1
ATOM 701 C CA . LEU A 1 90 ? 1.010 -5.890 -10.425 1.00 86.19 90 LEU A CA 1
ATOM 702 C C . LEU A 1 90 ? 2.444 -6.286 -10.808 1.00 86.19 90 LEU A C 1
ATOM 704 O O . LEU A 1 90 ? 3.328 -5.438 -10.890 1.00 86.19 90 LEU A O 1
ATOM 708 N N . GLU A 1 91 ? 2.674 -7.580 -11.028 1.00 84.69 91 GLU A N 1
ATOM 709 C CA . GLU A 1 91 ? 3.992 -8.097 -11.421 1.00 84.69 91 GLU A CA 1
ATOM 710 C C . GLU A 1 91 ? 4.428 -7.538 -12.784 1.00 84.69 91 GLU A C 1
ATOM 712 O O . GLU A 1 91 ? 5.485 -6.919 -12.869 1.00 84.69 91 GLU A O 1
ATOM 717 N N . ASP A 1 92 ? 3.557 -7.630 -13.797 1.00 85.25 92 ASP A N 1
ATOM 718 C CA . ASP A 1 92 ? 3.810 -7.101 -15.149 1.00 85.25 92 ASP A CA 1
ATOM 719 C C . ASP A 1 92 ? 4.171 -5.603 -15.131 1.00 85.25 92 ASP A C 1
ATOM 721 O O . ASP A 1 92 ? 5.096 -5.150 -15.798 1.00 85.25 92 ASP A O 1
ATOM 725 N N . ASP A 1 93 ? 3.461 -4.842 -14.302 1.00 86.50 93 ASP A N 1
ATOM 726 C CA . ASP A 1 93 ? 3.646 -3.407 -14.085 1.00 86.50 93 ASP A CA 1
ATOM 727 C C . ASP A 1 93 ? 5.006 -3.070 -13.443 1.00 86.50 93 ASP A C 1
ATOM 729 O O . ASP A 1 93 ? 5.594 -2.011 -13.688 1.00 86.50 93 ASP A O 1
ATOM 733 N N . LEU A 1 94 ? 5.499 -3.950 -12.570 1.00 85.94 94 LEU A N 1
ATOM 734 C CA . LEU A 1 94 ? 6.767 -3.785 -11.869 1.00 85.94 94 LEU A CA 1
ATOM 735 C C . LEU A 1 94 ? 7.956 -4.197 -12.746 1.00 85.94 94 LEU A C 1
ATOM 737 O O . LEU A 1 94 ? 9.018 -3.571 -12.663 1.00 85.94 94 LEU A O 1
ATOM 741 N N . ASP A 1 95 ? 7.777 -5.196 -13.609 1.00 87.38 95 ASP A N 1
ATOM 742 C CA . ASP A 1 95 ? 8.784 -5.667 -14.566 1.00 87.38 95 ASP A CA 1
ATOM 743 C C . ASP A 1 95 ? 9.197 -4.590 -15.578 1.00 87.38 95 ASP A C 1
ATOM 745 O O . ASP A 1 95 ? 10.339 -4.574 -16.045 1.00 87.38 95 ASP A O 1
ATOM 749 N N . GLU A 1 96 ? 8.316 -3.630 -15.864 1.00 88.50 96 GLU A N 1
ATOM 750 C CA . GLU A 1 96 ? 8.627 -2.484 -16.725 1.00 88.50 96 GLU A CA 1
ATOM 751 C C . GLU A 1 96 ? 9.594 -1.476 -16.077 1.00 88.50 96 GLU A C 1
ATOM 753 O O . GLU A 1 96 ? 10.156 -0.607 -16.755 1.00 88.50 96 GLU A O 1
ATOM 758 N N . TRP A 1 97 ? 9.821 -1.554 -14.763 1.00 88.94 97 TRP A N 1
ATOM 759 C CA . TRP A 1 97 ? 10.666 -0.586 -14.074 1.00 88.94 97 TRP A CA 1
ATOM 760 C C . TRP A 1 97 ? 12.149 -0.912 -14.227 1.00 88.94 97 TRP A C 1
ATOM 762 O O . TRP A 1 97 ? 12.558 -2.073 -14.166 1.00 88.94 97 TRP A O 1
ATOM 772 N N . PRO A 1 98 ? 13.025 0.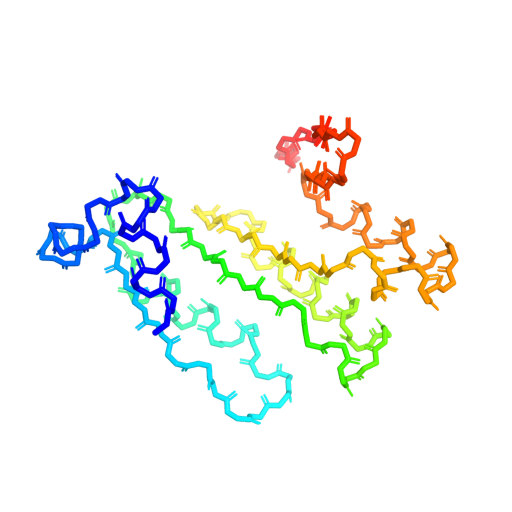109 -14.281 1.00 90.31 98 PRO A N 1
ATOM 773 C CA . PRO A 1 98 ? 14.454 -0.130 -14.168 1.00 90.31 98 PRO A CA 1
ATOM 774 C C . PRO A 1 98 ? 14.767 -0.859 -12.855 1.00 90.31 98 PRO A C 1
ATOM 776 O O . PRO A 1 98 ? 14.332 -0.432 -11.787 1.00 90.31 98 PRO A O 1
ATOM 779 N N . GLY A 1 99 ? 15.597 -1.905 -12.892 1.00 90.06 99 GLY A N 1
ATOM 780 C CA . GLY A 1 99 ? 15.889 -2.709 -11.693 1.00 90.06 99 GLY A CA 1
ATOM 781 C C . GLY A 1 99 ? 16.475 -1.915 -10.511 1.00 90.06 99 GLY A C 1
ATOM 782 O O . GLY A 1 99 ? 16.354 -2.325 -9.359 1.00 90.06 99 GLY A O 1
ATOM 783 N N . ALA A 1 100 ? 17.095 -0.755 -10.761 1.00 90.19 100 ALA A N 1
ATOM 784 C CA . ALA A 1 100 ? 17.511 0.163 -9.697 1.00 90.19 100 ALA A CA 1
ATOM 785 C C . ALA A 1 100 ? 16.323 0.805 -8.957 1.00 90.19 100 ALA A C 1
ATOM 787 O O . ALA A 1 100 ? 16.415 1.027 -7.753 1.00 90.19 100 ALA A O 1
ATOM 788 N N . GLU A 1 101 ? 15.224 1.086 -9.658 1.00 89.56 101 GLU A N 1
ATOM 789 C CA . GLU A 1 101 ? 13.984 1.613 -9.084 1.00 89.56 101 GLU A CA 1
ATOM 790 C C . GLU A 1 101 ? 13.197 0.519 -8.356 1.00 89.56 101 GLU A C 1
ATOM 792 O O . GLU A 1 101 ? 12.732 0.757 -7.246 1.00 89.56 101 GLU A O 1
ATOM 797 N N . GLN A 1 102 ? 13.147 -0.706 -8.897 1.00 88.25 102 GLN A N 1
ATOM 798 C CA . GLN A 1 102 ? 12.550 -1.855 -8.197 1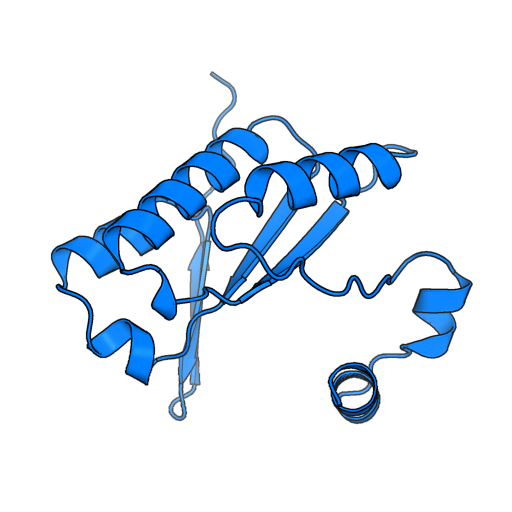.00 88.25 102 GLN A CA 1
ATOM 799 C C . GLN A 1 102 ? 13.220 -2.097 -6.834 1.00 88.25 102 GLN A C 1
ATOM 801 O O . GLN A 1 102 ? 12.549 -2.206 -5.808 1.00 88.25 102 GLN A O 1
ATOM 806 N N . ARG A 1 103 ? 14.562 -2.107 -6.793 1.00 87.19 103 ARG A N 1
ATOM 807 C CA . ARG A 1 103 ? 15.312 -2.243 -5.531 1.00 87.19 103 ARG A CA 1
ATOM 808 C C . ARG A 1 103 ? 15.046 -1.086 -4.573 1.00 87.19 103 ARG A C 1
ATOM 810 O O . ARG A 1 103 ? 14.913 -1.319 -3.376 1.00 87.19 103 ARG A O 1
ATOM 817 N N . ARG A 1 104 ? 14.952 0.150 -5.080 1.00 87.31 104 ARG A N 1
ATOM 818 C CA . ARG A 1 104 ? 14.585 1.317 -4.261 1.00 87.31 104 ARG A CA 1
ATOM 819 C C . ARG A 1 104 ? 13.192 1.172 -3.658 1.00 87.31 104 ARG A C 1
ATOM 821 O O . ARG A 1 104 ? 13.022 1.486 -2.489 1.00 87.31 104 ARG A O 1
ATOM 828 N N . ALA A 1 105 ? 12.224 0.674 -4.422 1.00 85.06 105 ALA A N 1
ATOM 829 C CA . ALA A 1 105 ? 10.886 0.405 -3.913 1.00 85.06 105 ALA A CA 1
ATOM 830 C C . ALA A 1 105 ? 10.932 -0.599 -2.760 1.00 85.06 105 ALA A C 1
ATOM 832 O O . ALA A 1 105 ? 10.408 -0.314 -1.689 1.00 85.06 105 ALA A O 1
ATOM 833 N N . GLN A 1 106 ? 11.623 -1.728 -2.936 1.00 83.00 106 GLN A N 1
ATOM 834 C CA . GLN A 1 106 ? 11.719 -2.776 -1.914 1.00 83.00 106 GLN A CA 1
ATOM 835 C C . GLN A 1 106 ? 12.288 -2.261 -0.584 1.00 83.00 106 GLN A C 1
ATOM 837 O O . GLN A 1 106 ? 11.743 -2.580 0.466 1.00 83.00 106 GLN A O 1
ATOM 842 N N . VAL A 1 107 ? 13.332 -1.424 -0.613 1.00 84.88 107 VAL A N 1
ATOM 843 C CA . VAL A 1 107 ? 13.957 -0.909 0.623 1.00 84.88 107 VAL A CA 1
ATOM 844 C C . VAL A 1 107 ? 13.140 0.167 1.341 1.00 84.88 107 VAL A C 1
ATOM 846 O O . VAL A 1 107 ? 13.417 0.444 2.501 1.00 84.88 107 VAL A O 1
ATOM 849 N N . MET A 1 108 ? 12.154 0.787 0.682 1.00 86.06 108 MET A N 1
ATOM 850 C CA . MET A 1 108 ? 11.276 1.779 1.321 1.00 86.06 108 MET A CA 1
ATOM 851 C C . MET A 1 108 ? 10.133 1.146 2.124 1.00 86.06 108 MET A C 1
ATOM 853 O O . MET A 1 108 ? 9.445 1.857 2.855 1.00 86.06 108 MET A O 1
ATOM 857 N N . HIS A 1 109 ? 9.919 -0.165 1.994 1.00 86.06 109 HIS A N 1
ATOM 858 C CA . HIS A 1 109 ? 8.895 -0.887 2.740 1.00 86.06 109 HIS A CA 1
ATOM 859 C C . HIS A 1 109 ? 9.506 -1.639 3.923 1.00 86.06 109 HIS A C 1
ATOM 861 O O . HIS A 1 109 ? 10.566 -2.252 3.807 1.00 86.06 109 HIS A O 1
ATOM 867 N N . SER A 1 110 ? 8.764 -1.718 5.027 1.00 85.31 110 SER A N 1
ATOM 868 C CA . SER A 1 110 ? 9.103 -2.571 6.179 1.00 85.31 110 SER A CA 1
ATOM 869 C C . SER A 1 110 ? 8.870 -4.071 5.919 1.00 85.31 110 SER A C 1
ATOM 871 O O . SER A 1 110 ? 9.062 -4.920 6.785 1.00 85.31 110 SER A O 1
ATOM 873 N N . GLY A 1 111 ? 8.421 -4.439 4.725 1.00 88.00 111 GLY A N 1
ATOM 874 C CA . GLY A 1 111 ? 8.190 -5.818 4.323 1.00 88.00 111 GLY A CA 1
ATOM 875 C C . GLY A 1 111 ? 7.681 -5.875 2.893 1.00 88.00 111 GLY A C 1
ATOM 876 O O . GLY A 1 111 ? 7.113 -4.912 2.382 1.00 88.00 111 GLY A O 1
ATOM 877 N N . THR A 1 112 ? 7.880 -7.006 2.227 1.00 87.44 112 THR A N 1
ATOM 878 C CA . THR A 1 112 ? 7.387 -7.206 0.860 1.00 87.44 112 THR A CA 1
ATOM 879 C C . THR A 1 112 ? 6.780 -8.591 0.746 1.00 87.44 112 THR A C 1
ATOM 881 O O . THR A 1 112 ? 7.408 -9.583 1.116 1.00 87.44 112 THR A O 1
ATOM 884 N N . LEU A 1 113 ? 5.552 -8.651 0.233 1.00 88.19 113 LEU A N 1
ATOM 885 C CA . LEU A 1 113 ? 4.910 -9.889 -0.186 1.00 88.19 113 LEU A CA 1
ATOM 886 C C . LEU A 1 113 ? 4.909 -9.927 -1.711 1.00 88.19 113 LEU A C 1
ATOM 888 O O . LEU A 1 113 ? 4.425 -8.991 -2.342 1.00 88.19 113 LEU A O 1
ATOM 892 N N . TRP A 1 114 ? 5.433 -11.006 -2.280 1.00 87.19 114 TRP A N 1
ATOM 893 C CA . TRP A 1 114 ? 5.399 -11.273 -3.711 1.00 87.19 114 TRP A CA 1
ATOM 894 C C . TRP A 1 114 ? 4.476 -12.448 -3.974 1.00 87.19 114 TRP A C 1
ATOM 896 O O . TRP A 1 114 ? 4.709 -13.538 -3.452 1.00 87.19 114 TRP A O 1
ATOM 906 N N . LEU A 1 115 ? 3.433 -12.230 -4.764 1.00 87.69 115 LEU A N 1
ATOM 907 C CA . LEU A 1 115 ? 2.504 -13.275 -5.170 1.00 87.69 115 LEU A CA 1
ATOM 908 C C . LEU A 1 115 ? 2.611 -13.447 -6.682 1.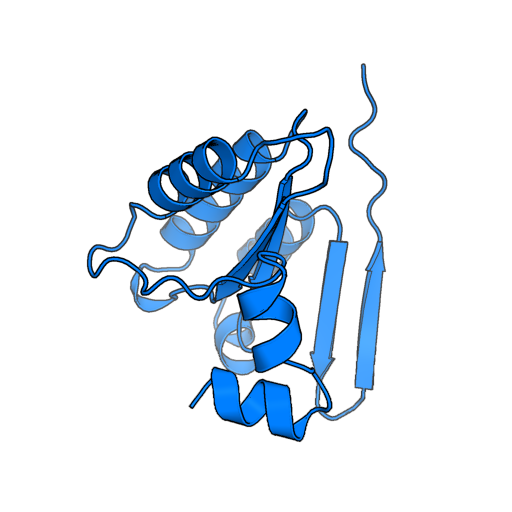00 87.69 115 LEU A C 1
ATOM 910 O O . LEU A 1 115 ? 2.251 -12.534 -7.418 1.00 87.69 115 LEU A O 1
ATOM 914 N N . SER A 1 116 ? 3.073 -14.616 -7.115 1.00 84.88 116 SER A N 1
ATOM 915 C CA . SER A 1 116 ? 3.123 -15.018 -8.520 1.00 84.88 116 SER A CA 1
ATOM 916 C C . SER A 1 116 ? 2.298 -16.291 -8.735 1.00 84.88 116 SER A C 1
ATOM 918 O O . SER A 1 116 ? 1.713 -16.851 -7.799 1.00 84.88 116 SER A O 1
ATOM 920 N N . ARG A 1 117 ? 2.236 -16.781 -9.978 1.00 86.50 117 ARG A N 1
ATOM 921 C CA . ARG A 1 117 ? 1.578 -18.065 -10.287 1.00 86.50 117 ARG A CA 1
ATOM 922 C C . ARG A 1 117 ? 2.293 -19.254 -9.647 1.00 86.50 117 ARG A C 1
ATOM 924 O O . ARG A 1 117 ? 1.663 -20.264 -9.348 1.00 86.50 117 ARG A O 1
ATOM 931 N N . GLU A 1 118 ? 3.598 -19.128 -9.453 1.00 86.88 118 GLU A N 1
ATOM 932 C CA . GLU A 1 118 ? 4.494 -20.140 -8.905 1.00 86.88 118 GLU A CA 1
ATOM 933 C C . GLU A 1 118 ? 4.425 -20.199 -7.374 1.00 86.88 118 GLU A C 1
ATOM 935 O O . GLU A 1 118 ? 4.804 -21.213 -6.786 1.00 86.88 118 GLU A O 1
ATOM 940 N N . GLY A 1 119 ? 3.913 -19.150 -6.721 1.00 89.00 119 GLY A N 1
ATOM 941 C CA . GLY A 1 119 ? 3.639 -19.162 -5.290 1.00 89.00 119 GLY A CA 1
ATOM 942 C C . GLY A 1 119 ? 3.735 -17.799 -4.611 1.00 89.00 119 GLY A C 1
ATOM 943 O O . GLY A 1 119 ? 3.616 -16.744 -5.227 1.00 89.00 119 GLY A O 1
ATOM 944 N N . LEU A 1 120 ? 3.932 -17.844 -3.293 1.00 89.31 120 LEU A N 1
ATOM 945 C CA . LEU A 1 120 ? 4.029 -16.679 -2.419 1.00 89.31 120 LEU A CA 1
ATOM 946 C C . LEU A 1 120 ? 5.430 -16.619 -1.801 1.00 89.31 120 LEU A C 1
ATOM 948 O O . LEU A 1 120 ? 5.844 -17.551 -1.108 1.00 89.31 120 LEU A O 1
ATOM 952 N N . ALA A 1 121 ? 6.131 -15.507 -2.000 1.00 88.19 121 ALA A N 1
ATOM 953 C CA . ALA A 1 121 ? 7.367 -15.182 -1.302 1.00 88.19 121 ALA A CA 1
ATOM 954 C C . ALA A 1 121 ? 7.125 -14.023 -0.327 1.00 88.19 121 ALA A C 1
ATOM 956 O O . ALA A 1 121 ? 6.453 -13.047 -0.655 1.00 88.19 121 ALA A O 1
ATOM 957 N N . LEU A 1 122 ? 7.678 -14.117 0.882 1.00 85.94 122 LEU A N 1
ATOM 958 C CA . LEU A 1 122 ? 7.614 -13.044 1.873 1.00 85.94 122 LEU A CA 1
ATOM 959 C C . LEU A 1 122 ? 9.020 -12.652 2.313 1.00 85.94 122 LEU A C 1
ATOM 961 O O . LEU A 1 122 ? 9.810 -13.502 2.721 1.00 85.94 122 LEU A O 1
ATOM 965 N N . SER A 1 123 ? 9.288 -11.351 2.300 1.00 81.94 123 SER A N 1
ATOM 966 C CA . SER A 1 123 ? 10.454 -10.735 2.923 1.00 81.94 123 SER A CA 1
ATOM 967 C C . SER A 1 123 ? 10.019 -9.958 4.168 1.00 81.94 123 SER A C 1
ATOM 969 O O . SER A 1 123 ? 9.064 -9.177 4.109 1.00 81.94 123 SER A O 1
ATOM 971 N N . ARG A 1 124 ? 10.705 -10.170 5.300 1.00 68.31 124 ARG A N 1
ATOM 972 C CA . ARG A 1 124 ? 10.529 -9.376 6.530 1.00 68.31 124 ARG A CA 1
ATOM 973 C C . ARG A 1 124 ? 11.557 -8.254 6.594 1.00 68.31 124 ARG A C 1
ATOM 975 O O . ARG A 1 124 ? 12.733 -8.499 6.336 1.00 68.31 124 ARG A O 1
ATOM 982 N N . VAL A 1 125 ? 11.135 -7.101 7.105 1.00 63.91 125 VAL A N 1
ATOM 983 C CA . VAL A 1 125 ? 12.024 -6.109 7.715 1.00 63.91 125 VAL A CA 1
ATOM 984 C C . VAL A 1 125 ? 11.560 -5.877 9.156 1.00 63.91 125 VAL A C 1
ATOM 986 O O . VAL A 1 125 ? 10.372 -5.951 9.472 1.00 63.91 125 VAL A O 1
ATOM 989 N N . SER A 1 126 ? 12.529 -5.720 10.055 1.00 57.00 126 SER A N 1
ATOM 990 C CA . SER A 1 126 ? 12.326 -5.409 11.472 1.00 57.00 126 SER A CA 1
ATOM 991 C C . SER A 1 126 ? 11.558 -4.089 11.649 1.00 57.00 126 SER A C 1
ATOM 993 O O . SER A 1 126 ? 11.595 -3.256 10.741 1.00 57.00 126 SER A O 1
ATOM 995 N N . PRO A 1 127 ? 10.912 -3.854 12.810 1.00 50.84 127 PRO A N 1
ATOM 996 C CA . PRO A 1 127 ? 10.424 -2.518 13.137 1.00 50.84 127 PRO A CA 1
ATOM 997 C C . PRO A 1 127 ? 11.594 -1.532 13.032 1.00 50.84 127 PRO A C 1
ATOM 999 O O . PRO A 1 127 ? 12.728 -1.910 13.350 1.00 50.84 127 PRO A O 1
ATOM 1002 N N . ALA A 1 128 ? 11.340 -0.298 12.591 1.00 50.91 128 ALA A N 1
ATOM 1003 C CA . ALA A 1 128 ? 12.325 0.766 12.738 1.00 50.91 128 ALA A CA 1
ATOM 1004 C C . ALA A 1 128 ? 12.737 0.797 14.218 1.00 50.91 128 ALA A C 1
ATOM 1006 O O . ALA A 1 128 ? 11.883 0.914 15.096 1.00 50.91 128 ALA A O 1
ATOM 1007 N N . LEU A 1 129 ? 14.023 0.557 14.493 1.00 42.28 129 LEU A N 1
ATOM 1008 C CA . LEU A 1 129 ? 14.567 0.694 15.837 1.00 42.28 129 LEU A CA 1
ATOM 1009 C C . LEU A 1 129 ? 14.265 2.117 16.304 1.00 42.28 129 LEU A C 1
ATOM 1011 O O . LEU A 1 129 ? 14.666 3.067 15.634 1.00 42.28 129 LEU A O 1
ATOM 1015 N N . GLU A 1 130 ? 13.596 2.249 17.449 1.00 43.19 130 GLU A N 1
ATOM 1016 C CA . GLU A 1 130 ? 13.706 3.473 18.234 1.00 43.19 130 GLU A CA 1
ATOM 1017 C C . GLU A 1 130 ? 15.203 3.688 18.523 1.00 43.19 130 GLU A C 1
ATOM 1019 O O . GLU A 1 130 ? 15.851 2.829 19.132 1.00 43.19 130 GLU A O 1
ATOM 1024 N N . LEU A 1 131 ? 15.761 4.786 18.005 1.00 37.78 131 LEU A N 1
ATOM 1025 C CA . LEU A 1 131 ? 17.075 5.316 18.377 1.00 37.78 131 LEU A CA 1
ATOM 1026 C C . LEU A 1 131 ? 16.883 6.529 19.283 1.00 37.78 131 LEU A C 1
ATOM 1028 O O . LEU A 1 131 ? 16.050 7.391 18.926 1.00 37.78 131 LEU A O 1
#

Sequence (131 aa):
EVREKLGQAGLDVEGLEVEGRLRFVTQGTEPGNRVEEVRRLAEEESSEGRSVWISMNWDLRMGVKEALAQQRALTELVEGSELVIKTTVLEDDLDEWPGAEQRRAQVMHSGTLWLSREGLALSRVSPALEL

Foldseek 3Di:
DVLVVCVVVVDPSVVCVVVVNDDDDDDDPDPPCVLVVLVVVCVVPPPDPAQDEEEEEQDCVVPLVSSLVVLLSVLVVPVPDSYHYHYDYDPVRLVPDDVVSSVSSCVSDQWDWDQDPVGIDIDHHDRDDDD

pLDDT: mean 82.15, std 11.11, range [37.78, 95.19]

Secondary structure (DSSP, 8-state):
-HHHHHHHTT--HHHHHHTTS----PPPSSTTTHHHHHHHHHHHH--TTPPEEEEEE--GGG-HHHHHHHHHHHHHHHTTSSEEEEEE--HHHHHTS-HHHHHHHHHTSSEEEEE-SS-EEEEE-PPPPP-